Protein AF-A0A968Q2C4-F1 (afdb_monomer_lite)

Sequence (60 aa):
MGYKVVAPTSYLPKAQAVDKDAYVRPTGEVQLGAYQNAKAAQQRAEDLRRQGIPVQVVEQ

Foldseek 3Di:
DKKWKWAAPVCQVVLCVVAVPFDQDPVRITTNDIGRDPVVSVVVCVVCVVVVTNIDMDDD

Secondary structure (DSSP, 8-state):
--EEEEEEGGGHHHHHHH-TT-EE-TTSEEEEEEES-HHHHHHHHHHHHHTT---EEEE-

Structure (mmCIF, N/CA/C/O backbone):
data_AF-A0A968Q2C4-F1
#
_entry.id   AF-A0A968Q2C4-F1
#
loop_
_atom_site.group_PDB
_atom_site.id
_atom_site.type_symbol
_atom_site.label_atom_id
_atom_site.label_alt_id
_atom_site.label_comp_id
_atom_site.label_asym_id
_atom_site.label_entity_id
_atom_site.label_seq_id
_atom_site.pdbx_PDB_ins_code
_atom_site.Cartn_x
_atom_site.Cartn_y
_atom_site.Cartn_z
_atom_site.occupancy
_atom_site.B_iso_or_equiv
_atom_site.auth_seq_id
_atom_site.auth_comp_id
_atom_site.auth_asym_id
_atom_site.auth_atom_id
_atom_site.pdbx_PDB_model_num
ATOM 1 N N . MET A 1 1 ? 0.095 -9.659 -15.408 1.00 76.56 1 MET A N 1
ATOM 2 C CA . MET A 1 1 ? 0.612 -9.770 -14.032 1.00 76.56 1 MET A CA 1
ATOM 3 C C . MET A 1 1 ? 0.885 -8.361 -13.552 1.00 76.56 1 MET A C 1
ATOM 5 O O . MET A 1 1 ? 1.591 -7.628 -14.238 1.00 76.56 1 MET A O 1
ATOM 9 N N . GLY A 1 2 ? 0.207 -7.943 -12.489 1.00 90.56 2 GLY A N 1
ATOM 10 C CA . GLY A 1 2 ? 0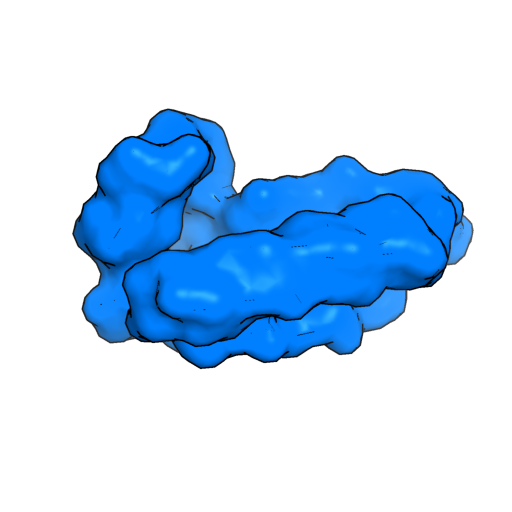.358 -6.613 -11.896 1.00 90.56 2 GLY A CA 1
ATOM 11 C C . GLY A 1 2 ? 0.713 -6.737 -10.422 1.00 90.56 2 GLY A C 1
ATOM 12 O O . GLY A 1 2 ? 0.660 -7.821 -9.861 1.00 90.56 2 GLY A O 1
ATOM 13 N N . TYR A 1 3 ? 1.062 -5.633 -9.783 1.00 93.31 3 TYR A N 1
ATOM 14 C CA . TYR A 1 3 ? 1.368 -5.572 -8.361 1.00 93.31 3 TYR A CA 1
ATOM 15 C C . TYR A 1 3 ? 0.542 -4.462 -7.731 1.00 93.31 3 TYR A C 1
ATOM 17 O O . TYR A 1 3 ? 0.464 -3.355 -8.258 1.00 93.31 3 TYR A O 1
ATOM 25 N N . LYS A 1 4 ? -0.059 -4.725 -6.579 1.00 91.81 4 LYS A N 1
ATOM 26 C CA . LYS A 1 4 ? -0.747 -3.720 -5.769 1.00 91.81 4 LYS A CA 1
ATOM 27 C C . LYS A 1 4 ? 0.007 -3.507 -4.466 1.00 91.81 4 LYS A C 1
ATOM 29 O O . LYS A 1 4 ? 0.581 -4.442 -3.912 1.00 91.81 4 LYS A O 1
ATOM 34 N N . VAL A 1 5 ? -0.007 -2.272 -3.980 1.00 92.88 5 VAL A N 1
ATOM 35 C CA . VAL A 1 5 ? 0.493 -1.938 -2.643 1.00 92.88 5 VAL A CA 1
ATOM 36 C C . VAL A 1 5 ? -0.712 -1.771 -1.735 1.00 92.88 5 VAL A C 1
ATOM 38 O O . VAL A 1 5 ? -1.594 -0.962 -2.027 1.00 92.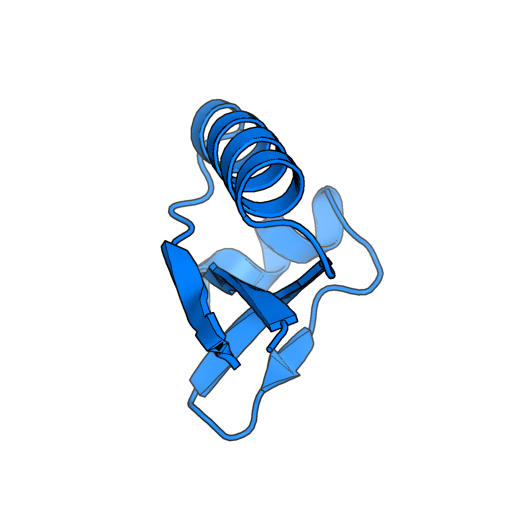88 5 VAL A O 1
ATOM 41 N N . VAL A 1 6 ? -0.766 -2.557 -0.664 1.00 94.00 6 VAL A N 1
ATOM 42 C CA . VAL A 1 6 ? -1.899 -2.591 0.263 1.00 94.00 6 VAL A CA 1
ATOM 43 C C . VAL A 1 6 ? -1.466 -2.321 1.700 1.00 94.00 6 VAL A C 1
ATOM 45 O O . VAL A 1 6 ? -0.345 -2.651 2.077 1.00 94.00 6 VAL A O 1
ATOM 48 N N . ALA A 1 7 ? -2.345 -1.730 2.504 1.00 93.38 7 ALA A N 1
ATOM 49 C CA . ALA A 1 7 ? -2.185 -1.527 3.943 1.00 93.38 7 ALA A CA 1
ATOM 50 C C . ALA A 1 7 ? -3.419 -2.035 4.707 1.00 93.38 7 ALA A C 1
ATOM 52 O O . ALA A 1 7 ? -4.500 -2.152 4.126 1.00 93.38 7 ALA A O 1
ATOM 53 N N . PRO A 1 8 ? -3.313 -2.272 6.024 1.00 92.25 8 PRO A N 1
ATOM 54 C CA . PRO A 1 8 ? -4.480 -2.498 6.867 1.00 92.25 8 PRO A CA 1
ATOM 55 C C . PRO A 1 8 ? -5.432 -1.290 6.867 1.00 92.25 8 PRO A C 1
ATOM 57 O O . PRO A 1 8 ? -4.999 -0.137 6.816 1.00 92.25 8 PRO A O 1
ATOM 60 N N . THR A 1 9 ? -6.733 -1.543 7.003 1.00 91.19 9 THR A N 1
ATOM 61 C CA . THR A 1 9 ? -7.794 -0.516 7.091 1.00 91.19 9 THR A CA 1
ATOM 62 C C . THR A 1 9 ? -7.608 0.491 8.215 1.00 91.19 9 THR A C 1
ATOM 64 O O . THR A 1 9 ? -7.967 1.654 8.046 1.00 91.19 9 THR A O 1
ATOM 67 N N . SER A 1 10 ? -6.968 0.101 9.319 1.00 90.81 10 SER A N 1
ATOM 68 C CA . SER A 1 10 ? -6.609 1.011 10.416 1.00 90.81 10 SER A CA 1
ATOM 69 C C . SER A 1 10 ? -5.699 2.166 9.982 1.00 90.81 10 SER A C 1
ATOM 71 O O . SER A 1 10 ? -5.675 3.207 10.636 1.00 90.81 10 SER A O 1
ATOM 73 N N . TYR A 1 11 ? -4.986 2.019 8.862 1.00 90.62 11 TYR A N 1
ATOM 74 C CA . TYR A 1 11 ? -4.109 3.047 8.312 1.00 90.62 11 TYR A CA 1
ATOM 75 C C . TYR A 1 11 ? -4.764 3.886 7.213 1.00 90.62 11 TYR A C 1
ATOM 77 O O . TYR A 1 11 ? -4.086 4.752 6.668 1.00 90.62 11 TYR A O 1
ATOM 85 N N . LEU A 1 12 ? -6.056 3.701 6.908 1.00 89.06 12 LEU A N 1
ATOM 86 C CA . LEU A 1 12 ? -6.761 4.472 5.876 1.00 89.06 12 LEU A CA 1
ATOM 87 C C . LEU A 1 12 ? -6.588 5.999 6.021 1.00 89.06 12 LEU A C 1
ATOM 89 O O . LEU A 1 12 ? -6.227 6.625 5.027 1.00 89.06 12 LEU A O 1
ATOM 93 N N . PRO A 1 13 ? -6.741 6.621 7.209 1.00 89.62 13 PRO A N 1
ATOM 94 C CA . PRO A 1 13 ? -6.569 8.072 7.334 1.00 89.62 13 PRO A CA 1
ATOM 95 C C . PRO A 1 13 ? -5.145 8.526 6.986 1.00 89.62 13 PRO A C 1
ATOM 97 O O . PRO A 1 13 ? -4.936 9.564 6.363 1.00 89.62 13 PRO A O 1
ATOM 100 N N . LYS A 1 14 ? -4.148 7.716 7.359 1.00 88.75 14 LYS A N 1
ATOM 101 C CA . LYS A 1 14 ? -2.734 7.989 7.089 1.00 88.75 14 LYS A CA 1
ATOM 102 C C . LYS A 1 14 ? -2.380 7.734 5.623 1.00 88.75 14 LYS A C 1
ATOM 104 O O . LYS A 1 14 ? -1.616 8.490 5.038 1.00 88.75 14 LYS A O 1
ATOM 109 N N . ALA A 1 15 ? -2.970 6.700 5.033 1.00 88.00 15 ALA A N 1
ATOM 110 C CA . ALA A 1 15 ? -2.895 6.390 3.616 1.00 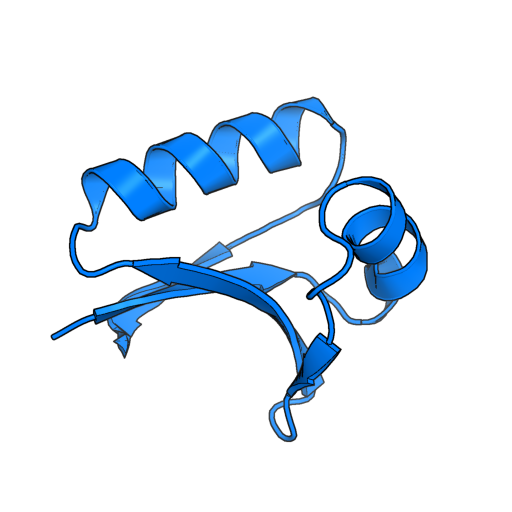88.00 15 ALA A CA 1
ATOM 111 C C . ALA A 1 15 ? -3.447 7.544 2.769 1.00 88.00 15 ALA A C 1
ATOM 113 O O . ALA A 1 15 ? -2.749 8.011 1.879 1.00 88.00 15 ALA A O 1
ATOM 114 N N . GLN A 1 16 ? -4.625 8.071 3.116 1.00 89.94 16 GLN A N 1
ATOM 115 C CA . GLN A 1 16 ? -5.268 9.194 2.423 1.00 89.94 16 GLN A CA 1
ATOM 116 C C . GLN A 1 16 ? -4.499 10.516 2.532 1.00 89.94 16 GLN A C 1
ATOM 118 O O . GLN A 1 16 ? -4.563 11.348 1.627 1.00 89.94 16 GLN A O 1
ATOM 123 N N . ALA A 1 17 ? -3.748 10.713 3.620 1.00 87.56 17 ALA A N 1
ATOM 124 C CA . ALA A 1 17 ? -2.878 11.877 3.775 1.00 87.56 17 ALA A CA 1
ATOM 125 C C . ALA A 1 17 ? -1.692 11.867 2.792 1.00 87.56 17 ALA A C 1
ATOM 127 O O . ALA A 1 17 ? -1.221 12.929 2.389 1.00 87.56 17 ALA A O 1
ATOM 128 N N . VAL A 1 18 ? -1.214 10.679 2.412 1.00 84.94 18 VAL A N 1
ATOM 129 C CA . VAL A 1 18 ? -0.087 10.497 1.481 1.00 84.94 18 VAL A CA 1
ATOM 130 C C . VAL A 1 18 ? -0.565 10.313 0.042 1.00 84.94 18 VAL A C 1
ATOM 132 O O . VAL A 1 18 ? 0.104 10.737 -0.900 1.00 84.94 18 VAL A O 1
ATOM 135 N N . ASP A 1 19 ? -1.712 9.666 -0.126 1.00 81.56 19 ASP A N 1
ATOM 136 C CA . ASP A 1 19 ? -2.277 9.283 -1.407 1.00 81.56 19 ASP A CA 1
ATOM 137 C C . ASP A 1 19 ? -3.794 9.476 -1.367 1.00 81.56 19 ASP A C 1
ATOM 139 O O . ASP A 1 19 ? -4.522 8.698 -0.750 1.00 81.56 19 ASP A O 1
ATOM 143 N N . LYS A 1 20 ? -4.282 10.549 -1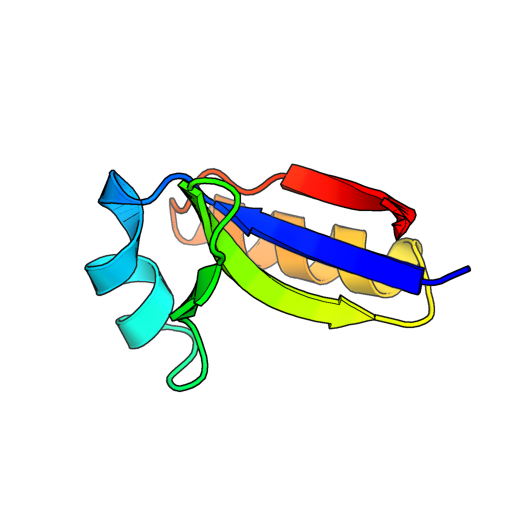.996 1.00 79.62 20 LYS A N 1
ATOM 144 C CA . LYS A 1 20 ? -5.708 10.914 -1.956 1.00 79.62 20 LYS A CA 1
ATOM 145 C C . LYS A 1 20 ? -6.609 9.860 -2.598 1.00 79.62 20 LYS A C 1
ATOM 147 O O . LYS A 1 20 ? -7.788 9.805 -2.260 1.00 79.62 20 LYS A O 1
ATOM 152 N N . ASP A 1 21 ? -6.045 9.013 -3.456 1.00 82.19 21 ASP A N 1
ATOM 153 C CA . ASP A 1 21 ? -6.749 7.918 -4.113 1.00 82.19 21 ASP A CA 1
ATOM 154 C C . ASP A 1 21 ? -6.694 6.618 -3.294 1.00 82.19 21 ASP A C 1
ATOM 156 O O . ASP A 1 21 ? -7.089 5.560 -3.782 1.00 82.19 21 ASP A O 1
ATOM 160 N N . ALA A 1 22 ? -6.226 6.656 -2.040 1.00 85.50 22 ALA A N 1
ATOM 161 C CA . ALA A 1 22 ? -6.270 5.501 -1.155 1.00 85.50 22 ALA A CA 1
ATOM 162 C C . ALA A 1 22 ? -7.713 5.164 -0.744 1.00 85.50 22 ALA A C 1
ATOM 164 O O . ALA A 1 22 ? -8.410 5.959 -0.102 1.00 85.50 22 ALA A O 1
ATOM 165 N N . TYR A 1 23 ? -8.143 3.938 -1.051 1.00 85.88 23 TYR A N 1
ATOM 166 C CA . TYR A 1 23 ? -9.468 3.430 -0.689 1.00 85.88 23 TYR A CA 1
ATOM 167 C C . TYR A 1 23 ? -9.424 1.997 -0.167 1.00 85.88 23 TYR A C 1
ATOM 169 O O . TYR A 1 23 ? -8.522 1.212 -0.470 1.00 85.88 23 TYR A O 1
ATOM 177 N N . VAL A 1 24 ? -10.449 1.651 0.610 1.00 89.38 24 VAL A N 1
ATOM 178 C CA . VAL A 1 24 ? -10.663 0.296 1.122 1.00 89.38 24 VAL A CA 1
ATOM 179 C C . VAL A 1 24 ? -11.231 -0.590 0.016 1.00 89.38 24 VAL A C 1
ATOM 181 O O . VAL A 1 24 ? -12.286 -0.310 -0.552 1.00 89.38 24 VAL A O 1
ATOM 184 N N . ARG A 1 25 ? -10.532 -1.680 -0.289 1.00 85.94 25 ARG A N 1
ATOM 185 C CA . ARG A 1 25 ? -10.991 -2.757 -1.166 1.00 85.94 25 ARG A CA 1
ATOM 186 C C . ARG A 1 25 ? -12.019 -3.634 -0.438 1.00 85.94 25 ARG A C 1
ATOM 188 O O . ARG A 1 25 ? -11.912 -3.807 0.775 1.00 85.94 25 ARG A O 1
ATOM 195 N N . PRO A 1 26 ? -12.924 -4.312 -1.169 1.00 83.50 26 PRO A N 1
ATOM 196 C CA . PRO A 1 26 ? -13.817 -5.324 -0.591 1.00 83.50 26 PRO A CA 1
ATOM 197 C C . PRO A 1 26 ? -13.090 -6.463 0.141 1.00 83.50 26 PRO A C 1
ATOM 199 O O . PRO A 1 26 ? -13.677 -7.115 0.994 1.00 83.50 26 PRO A O 1
ATOM 202 N N . THR A 1 27 ? -11.804 -6.685 -0.158 1.00 83.12 27 THR A N 1
ATOM 203 C CA . THR A 1 27 ? -10.936 -7.649 0.537 1.00 83.12 27 THR A CA 1
ATOM 204 C C . THR A 1 27 ? -10.547 -7.220 1.956 1.00 83.12 27 THR A C 1
ATOM 206 O O . THR A 1 27 ? -9.881 -7.980 2.649 1.00 83.12 27 THR A O 1
ATOM 209 N N . GLY A 1 28 ? -10.945 -6.022 2.401 1.00 85.12 28 GLY A N 1
ATOM 210 C CA . GLY A 1 28 ? -10.638 -5.500 3.736 1.00 85.12 28 GLY A CA 1
ATOM 211 C C . GLY A 1 28 ? -9.271 -4.820 3.846 1.00 85.12 28 GLY A C 1
ATOM 212 O O . GLY A 1 28 ? -8.817 -4.538 4.951 1.00 85.12 28 GLY A O 1
ATOM 213 N N . GLU A 1 29 ? -8.621 -4.536 2.717 1.00 91.06 29 GLU A N 1
ATOM 214 C CA . GLU A 1 29 ? -7.309 -3.887 2.648 1.00 91.06 29 GLU A CA 1
ATOM 215 C C . GLU A 1 29 ? -7.424 -2.499 2.007 1.00 91.06 29 GLU A C 1
ATOM 217 O O . GLU A 1 29 ? -8.227 -2.290 1.101 1.00 91.06 29 GLU A O 1
ATOM 222 N N . VAL A 1 30 ? -6.596 -1.545 2.421 1.00 92.44 30 VAL A N 1
ATOM 223 C CA . VAL A 1 30 ? -6.469 -0.238 1.762 1.00 92.44 30 VAL A CA 1
ATOM 224 C C . VAL A 1 30 ? -5.508 -0.381 0.603 1.00 92.44 30 VAL A C 1
ATOM 226 O O . VAL A 1 30 ? -4.338 -0.674 0.830 1.00 92.44 30 VAL A O 1
ATOM 229 N N . GLN A 1 31 ? -5.958 -0.147 -0.625 1.00 92.00 31 GLN A N 1
ATOM 230 C CA . GLN A 1 31 ? -5.044 -0.088 -1.758 1.00 92.00 31 GLN A CA 1
ATOM 231 C C . GLN A 1 31 ? -4.488 1.328 -1.921 1.00 92.00 31 GLN A C 1
ATOM 233 O O . GLN A 1 31 ? -5.241 2.291 -2.007 1.00 92.00 31 GLN A O 1
ATOM 238 N N . LEU A 1 32 ? -3.162 1.413 -2.000 1.00 88.94 32 LEU A N 1
ATOM 239 C CA . LEU A 1 32 ? -2.364 2.639 -2.115 1.00 88.94 32 LEU A CA 1
ATOM 240 C C . LEU A 1 32 ? -1.731 2.814 -3.504 1.00 88.94 32 LEU A C 1
ATOM 242 O O . LEU A 1 32 ? -0.947 3.727 -3.727 1.00 88.94 32 LEU A O 1
ATOM 246 N N . GLY A 1 33 ? -1.999 1.889 -4.423 1.00 89.06 33 GLY A N 1
ATOM 247 C CA . GLY A 1 33 ? -1.501 1.955 -5.791 1.00 89.06 33 GLY A CA 1
ATOM 248 C C . GLY A 1 33 ? -1.564 0.613 -6.508 1.00 89.06 33 GLY A C 1
ATOM 249 O O . GLY A 1 33 ? -1.629 -0.448 -5.878 1.00 89.06 33 GLY A O 1
ATOM 250 N N . ALA A 1 34 ? -1.563 0.674 -7.837 1.00 89.88 34 ALA A N 1
ATOM 251 C CA . ALA A 1 34 ? -1.393 -0.464 -8.732 1.00 89.88 34 ALA A CA 1
ATOM 252 C C . ALA A 1 34 ? -0.219 -0.183 -9.675 1.00 89.88 34 ALA A C 1
ATOM 254 O O . ALA A 1 34 ? -0.059 0.931 -10.168 1.00 89.88 34 ALA A O 1
ATOM 255 N N . TYR A 1 35 ? 0.597 -1.197 -9.920 1.00 91.88 35 TYR A N 1
ATOM 256 C CA . TYR A 1 35 ? 1.869 -1.101 -10.615 1.00 91.88 35 TYR A CA 1
ATOM 257 C C . TYR A 1 35 ? 2.008 -2.268 -11.583 1.00 91.88 35 TYR A C 1
ATOM 259 O O . TYR A 1 35 ? 1.643 -3.396 -11.273 1.00 91.88 35 TYR A O 1
ATOM 267 N N . GLN A 1 36 ? 2.596 -2.023 -12.748 1.00 91.81 36 GLN A N 1
ATOM 268 C CA . GLN A 1 36 ? 2.925 -3.09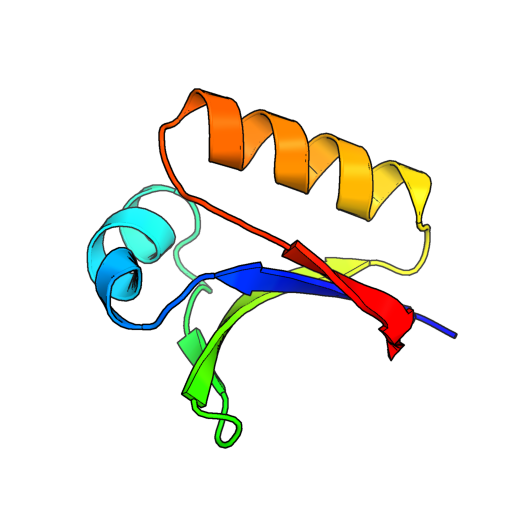4 -13.696 1.00 91.81 36 GLN A CA 1
ATOM 269 C C . GLN A 1 36 ? 4.274 -3.760 -13.387 1.00 91.81 36 GLN A C 1
ATOM 271 O O . GLN A 1 36 ? 4.571 -4.830 -13.903 1.00 91.81 36 GLN A O 1
ATOM 276 N N . ASN A 1 37 ? 5.103 -3.131 -12.549 1.00 92.50 37 ASN A N 1
ATOM 277 C CA . ASN A 1 37 ? 6.464 -3.562 -12.253 1.00 92.50 37 ASN A CA 1
ATOM 278 C C . ASN A 1 37 ? 6.637 -3.802 -10.747 1.00 92.50 37 ASN A C 1
ATOM 280 O O . ASN A 1 37 ? 6.378 -2.900 -9.945 1.00 92.50 37 ASN A O 1
ATOM 284 N N . ALA A 1 38 ? 7.140 -4.985 -10.383 1.00 92.12 38 ALA A N 1
ATOM 285 C CA . ALA A 1 38 ? 7.431 -5.364 -9.002 1.00 92.12 38 ALA A CA 1
ATOM 286 C C . ALA A 1 38 ? 8.364 -4.363 -8.309 1.00 92.12 38 ALA A C 1
ATOM 288 O O . ALA A 1 38 ? 8.111 -3.963 -7.175 1.00 92.12 38 ALA A O 1
ATOM 289 N N . LYS A 1 39 ? 9.401 -3.889 -9.011 1.00 94.12 39 LYS A N 1
ATOM 290 C CA . LYS A 1 39 ? 10.377 -2.930 -8.480 1.00 94.12 39 LYS A CA 1
ATOM 291 C C . LYS A 1 39 ? 9.728 -1.589 -8.137 1.00 94.12 39 LYS A C 1
ATOM 293 O O . LYS A 1 39 ? 10.040 -1.006 -7.105 1.00 94.12 39 LYS A O 1
ATOM 298 N N . ALA A 1 40 ? 8.803 -1.111 -8.973 1.00 93.06 40 ALA A N 1
ATOM 299 C CA . ALA A 1 40 ? 8.079 0.134 -8.712 1.00 93.06 40 ALA A CA 1
ATOM 300 C C . ALA A 1 40 ? 7.147 -0.002 -7.496 1.00 93.06 40 ALA A C 1
ATOM 302 O O . ALA A 1 40 ? 7.115 0.883 -6.641 1.00 93.06 40 ALA A O 1
ATOM 303 N N . ALA A 1 41 ? 6.450 -1.139 -7.380 1.00 93.69 41 ALA A N 1
ATOM 304 C CA . ALA A 1 41 ? 5.606 -1.434 -6.225 1.00 93.69 41 ALA A CA 1
ATOM 305 C C . ALA A 1 41 ? 6.422 -1.546 -4.928 1.00 93.69 41 ALA A C 1
ATOM 307 O O . ALA A 1 41 ? 6.025 -0.999 -3.901 1.00 93.69 41 ALA A O 1
ATOM 308 N N . GLN A 1 42 ? 7.579 -2.213 -4.978 1.00 94.19 42 GLN A N 1
ATOM 309 C CA . GLN A 1 42 ? 8.497 -2.335 -3.844 1.00 94.19 42 GLN A CA 1
ATOM 310 C C . GLN A 1 42 ? 9.050 -0.978 -3.410 1.00 94.19 42 GLN A C 1
ATOM 312 O O . GLN A 1 42 ? 8.992 -0.669 -2.222 1.00 94.19 42 GLN A O 1
ATOM 317 N N . GLN A 1 43 ? 9.500 -0.143 -4.352 1.00 94.69 43 GLN A N 1
ATOM 318 C CA . GLN A 1 43 ? 10.005 1.194 -4.035 1.00 94.69 43 GLN A CA 1
ATOM 319 C C . GLN A 1 43 ? 8.936 2.039 -3.334 1.00 94.69 43 GLN A C 1
ATOM 321 O O . GLN A 1 43 ? 9.186 2.595 -2.264 1.00 94.69 43 GLN A O 1
ATOM 326 N N . ARG A 1 44 ? 7.711 2.067 -3.879 1.00 92.06 44 ARG A N 1
ATOM 327 C CA . ARG A 1 44 ? 6.597 2.768 -3.228 1.00 92.06 44 ARG A CA 1
ATOM 328 C C . ARG A 1 44 ? 6.324 2.202 -1.839 1.00 92.06 44 ARG A C 1
ATOM 330 O O . ARG A 1 44 ? 6.064 2.961 -0.906 1.00 92.06 44 ARG A O 1
ATOM 337 N N . ALA A 1 45 ? 6.353 0.878 -1.703 1.00 93.38 45 ALA A N 1
ATOM 338 C CA . ALA A 1 45 ? 6.092 0.238 -0.429 1.00 93.38 45 ALA A CA 1
ATOM 339 C C . ALA A 1 45 ? 7.123 0.652 0.635 1.00 93.38 45 ALA A C 1
ATOM 341 O O . ALA A 1 45 ? 6.755 0.922 1.777 1.00 93.38 45 ALA A O 1
ATOM 342 N N . GLU A 1 46 ? 8.399 0.763 0.273 1.00 94.38 46 GLU A N 1
ATOM 343 C CA . GLU A 1 46 ? 9.440 1.269 1.171 1.00 94.38 46 GLU A CA 1
ATOM 344 C C . GLU A 1 46 ? 9.221 2.733 1.565 1.00 94.38 46 GLU A C 1
ATOM 346 O O . GLU A 1 46 ? 9.316 3.060 2.751 1.00 94.38 46 GLU A O 1
ATOM 351 N N . ASP A 1 47 ? 8.860 3.599 0.617 1.00 92.94 47 ASP A N 1
ATOM 352 C CA . ASP A 1 47 ? 8.590 5.014 0.897 1.00 92.94 47 ASP A CA 1
ATOM 353 C C . ASP A 1 47 ? 7.417 5.189 1.873 1.00 92.94 47 ASP A C 1
ATOM 355 O O . ASP A 1 47 ? 7.461 6.029 2.776 1.00 92.94 47 ASP A O 1
ATOM 359 N N . LEU A 1 48 ? 6.372 4.368 1.732 1.00 91.69 48 LEU A N 1
ATOM 360 C CA . LEU A 1 48 ? 5.217 4.359 2.633 1.00 91.69 48 LEU A CA 1
ATOM 361 C C . LEU A 1 48 ? 5.575 3.791 4.015 1.00 91.69 48 LEU A C 1
ATOM 363 O O . LEU A 1 48 ? 5.152 4.342 5.036 1.00 91.69 48 LEU A O 1
ATOM 367 N N . ARG A 1 49 ? 6.424 2.756 4.078 1.00 93.31 49 ARG A N 1
ATOM 368 C CA . ARG A 1 49 ? 6.949 2.229 5.352 1.00 93.31 49 ARG A CA 1
ATOM 369 C C . ARG A 1 49 ? 7.793 3.258 6.094 1.00 93.31 49 ARG A C 1
ATOM 371 O O . ARG A 1 49 ? 7.644 3.376 7.307 1.00 93.31 49 ARG A O 1
ATOM 378 N N . ARG A 1 50 ? 8.614 4.047 5.391 1.00 92.69 50 ARG A N 1
ATOM 379 C CA . ARG A 1 50 ? 9.392 5.154 5.986 1.00 92.69 50 ARG A CA 1
ATOM 380 C C . ARG A 1 50 ? 8.503 6.257 6.557 1.00 92.69 50 ARG A C 1
ATOM 382 O O . ARG A 1 50 ? 8.859 6.874 7.553 1.00 92.69 50 ARG A O 1
ATOM 389 N N . GLN A 1 51 ? 7.320 6.452 5.982 1.00 88.81 51 GLN A N 1
ATOM 390 C CA . GLN A 1 51 ? 6.286 7.341 6.521 1.00 88.81 51 GLN A CA 1
ATOM 391 C C . GLN A 1 51 ? 5.486 6.689 7.665 1.00 88.81 51 GLN A C 1
ATOM 393 O O . GLN A 1 51 ? 4.591 7.304 8.247 1.00 88.81 51 GLN A O 1
ATOM 398 N N . GLY A 1 52 ? 5.803 5.443 8.026 1.00 90.06 52 GLY A N 1
ATOM 399 C CA . GLY A 1 52 ? 5.172 4.682 9.099 1.00 90.06 52 GLY A CA 1
ATOM 400 C C . GLY A 1 52 ? 3.808 4.107 8.720 1.00 90.06 52 GLY A C 1
ATOM 401 O O . GLY A 1 52 ? 2.926 4.051 9.580 1.00 90.06 52 GLY A O 1
ATOM 402 N N . ILE A 1 53 ? 3.598 3.762 7.448 1.00 91.12 53 ILE A N 1
ATOM 403 C CA . ILE A 1 53 ? 2.430 3.012 6.973 1.00 91.12 53 ILE A CA 1
ATOM 404 C C . ILE A 1 53 ? 2.898 1.578 6.673 1.00 91.12 53 ILE A C 1
ATOM 406 O O . ILE A 1 53 ? 3.706 1.379 5.762 1.00 91.12 53 ILE A O 1
ATOM 410 N N . PRO A 1 54 ? 2.442 0.562 7.425 1.00 90.62 54 PRO A N 1
ATOM 411 C CA . PRO A 1 54 ? 2.832 -0.819 7.195 1.00 90.62 54 PRO A CA 1
ATOM 412 C C . PRO A 1 54 ? 2.116 -1.346 5.952 1.00 90.62 54 PRO A C 1
ATOM 414 O O . PRO A 1 54 ? 0.939 -1.693 5.991 1.00 90.62 54 PRO A O 1
ATOM 417 N N . VAL A 1 55 ? 2.841 -1.377 4.837 1.00 93.56 55 VAL A N 1
ATOM 418 C CA . VAL A 1 55 ? 2.327 -1.821 3.538 1.00 93.56 55 VAL A CA 1
ATOM 419 C C . VAL A 1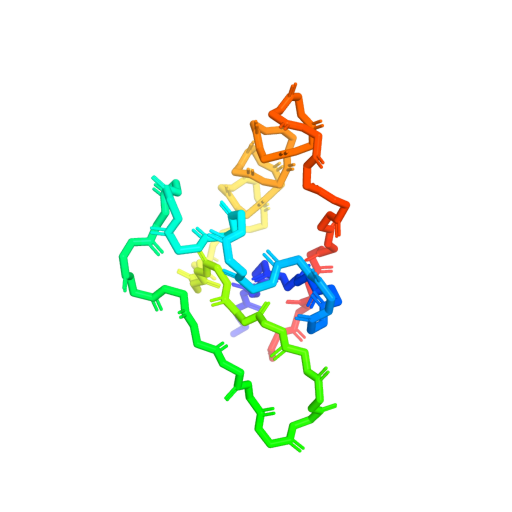 55 ? 2.935 -3.139 3.079 1.00 93.56 55 VAL A C 1
ATOM 421 O O . VAL A 1 55 ? 4.080 -3.474 3.411 1.00 93.56 55 VAL A O 1
ATOM 424 N N . GLN A 1 56 ? 2.183 -3.856 2.251 1.00 93.75 56 GLN A N 1
ATOM 425 C CA . GLN A 1 56 ? 2.569 -5.096 1.589 1.00 93.75 56 GLN A CA 1
ATOM 426 C C . GLN A 1 56 ? 2.416 -4.957 0.073 1.00 93.75 56 GLN A C 1
ATOM 428 O O . GLN A 1 56 ? 1.537 -4.245 -0.410 1.00 93.75 56 GLN A O 1
ATOM 433 N N . VAL A 1 57 ? 3.292 -5.630 -0.673 1.00 93.81 57 VAL A N 1
ATOM 434 C CA . VAL A 1 57 ? 3.185 -5.748 -2.131 1.00 93.81 57 VAL A CA 1
ATOM 435 C C . VAL A 1 57 ? 2.535 -7.089 -2.425 1.00 93.81 57 VAL A C 1
ATOM 437 O O . VAL A 1 57 ? 3.029 -8.115 -1.965 1.00 93.81 57 VAL A O 1
ATOM 440 N N . VAL A 1 58 ? 1.444 -7.075 -3.180 1.00 92.31 58 VAL A N 1
ATOM 441 C CA . VAL A 1 58 ? 0.688 -8.274 -3.550 1.00 92.31 58 VAL A CA 1
ATOM 442 C C . VAL A 1 58 ? 0.639 -8.353 -5.067 1.00 92.31 58 VAL A C 1
ATOM 444 O O . VAL A 1 58 ? 0.330 -7.360 -5.725 1.00 92.31 58 VAL A O 1
ATOM 447 N N . GLU A 1 59 ? 0.953 -9.515 -5.624 1.00 90.88 59 GLU A N 1
ATOM 448 C CA . GLU A 1 59 ? 0.776 -9.779 -7.051 1.00 90.88 59 GLU A CA 1
ATOM 449 C C . GLU A 1 59 ? -0.720 -9.949 -7.366 1.00 90.88 59 GLU A C 1
ATOM 451 O O . GLU A 1 59 ? -1.466 -10.538 -6.583 1.00 90.88 59 GLU A O 1
ATOM 456 N N . GLN A 1 60 ? -1.167 -9.338 -8.462 1.00 80.75 60 GLN A N 1
ATOM 457 C CA . GLN A 1 60 ? -2.549 -9.352 -8.945 1.00 80.75 60 GLN A CA 1
ATOM 458 C C . GLN A 1 60 ? -2.778 -10.464 -9.959 1.00 80.75 60 GLN A C 1
ATOM 460 O O . GLN A 1 60 ? -1.936 -10.589 -10.885 1.00 80.75 60 GLN A O 1
#

pLDDT: mean 89.91, std 4.07, range [76.56, 94.69]

Radius of gyration: 10.25 Å; chains: 1; bounding box: 24×22×24 Å